Protein AF-B8MI53-F1 (afdb_monomer)

Mean predicted aligned error: 10.63 Å

Sequence (85 aa):
MAHSLNEQYIADTVGNERASADTTARDRLESVATTVQPPGRSPNPFDPSAPNCQDWLQDYVRRLVEEGFIGSSASSVVQTAPRVI

InterPro domains:
  IPR046670 Protein of unknown function DUF6540 [PF20174] (20-70)

Radius of gyration: 18.51 Å; Cα contacts (8 Å, |Δi|>4): 40; chains: 1; bounding box: 36×37×52 Å

pLDDT: mean 82.45, std 17.25, range [34.19, 98.25]

Structure (mmCIF, N/CA/C/O backbone):
data_AF-B8MI53-F1
#
_entry.id   AF-B8MI53-F1
#
loop_
_atom_site.group_PDB
_atom_site.id
_atom_site.type_symbol
_atom_site.label_atom_id
_atom_site.label_alt_id
_atom_site.label_comp_id
_atom_site.label_asym_id
_atom_site.label_entity_id
_atom_site.label_seq_id
_atom_site.pdbx_PDB_ins_code
_atom_site.Cartn_x
_atom_site.Cartn_y
_atom_site.Cartn_z
_atom_site.occupancy
_atom_site.B_iso_or_equiv
_atom_site.auth_seq_id
_atom_site.auth_comp_id
_atom_site.auth_asym_id
_atom_site.auth_atom_id
_atom_site.pdbx_PDB_model_num
ATOM 1 N N . MET A 1 1 ? -22.412 19.084 -39.238 1.00 34.19 1 MET A N 1
ATOM 2 C CA . MET A 1 1 ? -21.050 18.812 -39.741 1.00 34.19 1 MET A CA 1
ATOM 3 C C . MET A 1 1 ? -20.314 18.091 -38.621 1.00 34.19 1 MET A C 1
ATOM 5 O O . MET A 1 1 ? -19.924 18.737 -37.661 1.00 34.19 1 MET A O 1
ATOM 9 N N . ALA A 1 2 ? -20.283 16.759 -38.659 1.00 42.50 2 ALA A N 1
ATOM 10 C CA . ALA A 1 2 ? -19.635 15.936 -37.640 1.00 42.50 2 ALA A CA 1
ATOM 11 C C . ALA A 1 2 ? -18.153 15.784 -37.999 1.00 42.50 2 ALA A C 1
ATOM 13 O O . ALA A 1 2 ? -17.839 15.441 -39.138 1.00 42.50 2 ALA A O 1
ATOM 14 N N . HIS A 1 3 ? -17.257 16.068 -37.054 1.00 44.06 3 HIS A N 1
ATOM 15 C CA . HIS A 1 3 ? -15.836 15.783 -37.215 1.00 44.06 3 HIS A CA 1
ATOM 16 C C . HIS A 1 3 ? -15.568 14.382 -36.659 1.00 44.06 3 HIS A C 1
ATOM 18 O O . HIS A 1 3 ? -15.830 14.119 -35.487 1.00 44.06 3 HIS A O 1
ATOM 24 N N . SER A 1 4 ? -15.117 13.477 -37.525 1.00 48.34 4 SER A N 1
ATOM 25 C CA . SER A 1 4 ? -14.734 12.110 -37.180 1.00 48.34 4 SER A CA 1
ATOM 26 C C . SER A 1 4 ? -13.544 12.124 -36.219 1.00 48.34 4 SER A C 1
ATOM 28 O O . SER A 1 4 ? -12.474 12.623 -36.566 1.00 48.34 4 SER A O 1
ATOM 30 N N . LEU A 1 5 ? -13.733 11.588 -35.014 1.00 52.88 5 LEU A N 1
ATOM 31 C CA . LEU A 1 5 ? -12.660 11.361 -34.050 1.00 52.88 5 LEU A CA 1
ATOM 32 C C . LEU A 1 5 ? -11.967 10.038 -34.401 1.00 52.88 5 LEU A C 1
ATOM 34 O O . LEU A 1 5 ? -12.616 8.999 -34.469 1.00 52.88 5 LEU A O 1
ATOM 38 N N . ASN A 1 6 ? -10.656 10.083 -34.646 1.00 49.09 6 ASN A N 1
ATOM 39 C CA . ASN A 1 6 ? -9.822 8.889 -34.775 1.00 49.09 6 ASN A CA 1
ATOM 40 C C . ASN A 1 6 ? -9.692 8.234 -33.389 1.00 49.09 6 ASN A C 1
ATOM 42 O O . ASN A 1 6 ? -9.139 8.837 -32.473 1.00 49.09 6 ASN A O 1
ATOM 46 N N . GLU A 1 7 ? -10.172 7.001 -33.245 1.00 55.97 7 GLU A N 1
ATOM 47 C CA . GLU A 1 7 ? -10.308 6.245 -31.984 1.00 55.97 7 GLU A CA 1
ATOM 48 C C . GLU A 1 7 ? -8.975 5.805 -31.331 1.00 55.97 7 GLU A C 1
ATOM 50 O O . GLU A 1 7 ? -8.966 4.935 -30.466 1.00 55.97 7 GLU A O 1
ATOM 55 N N . GLN A 1 8 ? -7.828 6.354 -31.741 1.00 57.69 8 GLN A N 1
ATOM 56 C CA . GLN A 1 8 ? -6.514 5.792 -31.389 1.00 57.69 8 GLN A CA 1
ATOM 57 C C . GLN A 1 8 ? -5.803 6.467 -30.213 1.00 57.69 8 GLN A C 1
ATOM 59 O O . GLN A 1 8 ? -4.825 5.916 -29.716 1.00 57.69 8 GLN A O 1
ATOM 64 N N . TYR A 1 9 ? -6.283 7.613 -29.727 1.00 58.47 9 TYR A N 1
ATOM 65 C CA . TYR A 1 9 ? -5.667 8.292 -28.585 1.00 58.47 9 TYR A CA 1
ATOM 66 C C . TYR A 1 9 ? -6.733 8.980 -27.734 1.00 58.47 9 TYR A C 1
ATOM 68 O O . TYR A 1 9 ? -7.258 10.027 -28.107 1.00 58.47 9 TYR A O 1
ATOM 76 N N . ILE A 1 10 ? -7.041 8.401 -26.572 1.00 60.75 10 ILE A N 1
ATOM 77 C CA . ILE A 1 10 ? -7.726 9.138 -25.510 1.00 60.75 10 ILE A CA 1
ATOM 78 C C . ILE A 1 10 ? -6.655 9.978 -24.816 1.00 60.75 10 ILE A C 1
ATOM 80 O O . ILE A 1 10 ? -5.816 9.449 -24.091 1.00 60.75 10 ILE A O 1
ATOM 84 N N . ALA A 1 11 ? -6.645 11.283 -25.085 1.00 54.53 11 ALA A N 1
ATOM 85 C CA . ALA A 1 11 ? -5.915 12.224 -24.252 1.00 54.53 11 ALA A CA 1
ATOM 86 C C . ALA A 1 11 ? -6.710 12.392 -22.954 1.00 54.53 11 ALA A C 1
ATOM 88 O O . ALA A 1 11 ? -7.818 12.928 -22.972 1.00 54.53 11 ALA A O 1
ATOM 89 N N . ASP A 1 12 ? -6.164 11.891 -21.847 1.00 55.66 12 ASP A N 1
ATOM 90 C CA . ASP A 1 12 ? -6.699 12.141 -20.512 1.00 55.66 12 ASP A CA 1
ATOM 91 C C . ASP A 1 12 ? -6.414 13.601 -20.138 1.00 55.66 12 ASP A C 1
ATOM 93 O O . ASP A 1 12 ? -5.388 13.930 -19.547 1.00 55.66 12 ASP A O 1
ATOM 97 N N . THR A 1 13 ? -7.270 14.518 -20.582 1.00 58.50 13 THR A N 1
ATOM 98 C CA . THR A 1 13 ? -7.254 15.904 -20.115 1.00 58.50 13 THR A CA 1
ATOM 99 C C . THR A 1 13 ? -8.334 16.094 -19.061 1.00 58.50 13 THR A C 1
ATOM 101 O O . THR A 1 13 ? -9.489 16.383 -19.370 1.00 58.50 13 THR A O 1
ATOM 104 N N . VAL A 1 14 ? -7.940 15.990 -17.789 1.00 53.94 14 VAL A N 1
ATOM 105 C CA . VAL A 1 14 ? -8.742 16.430 -16.638 1.00 53.94 14 VAL A CA 1
ATOM 106 C C . VAL A 1 14 ? -7.898 17.239 -15.650 1.00 53.94 14 VAL A C 1
ATOM 108 O O . VAL A 1 14 ? -6.839 16.811 -15.203 1.00 53.94 14 VAL A O 1
ATOM 111 N N . GLY A 1 15 ? -8.412 18.412 -15.266 1.00 59.28 15 GLY A N 1
ATOM 112 C CA . GLY A 1 15 ? -7.831 19.276 -14.231 1.00 59.28 15 GLY A CA 1
ATOM 113 C C . GLY A 1 15 ? -6.782 20.262 -14.752 1.00 59.28 15 GLY A C 1
ATOM 114 O O . GLY A 1 15 ? -6.271 20.129 -15.854 1.00 59.28 15 GLY A O 1
ATOM 115 N N . ASN A 1 16 ? -6.467 21.283 -13.955 1.00 59.75 16 ASN A N 1
ATOM 116 C CA . ASN A 1 16 ? -5.514 22.370 -14.243 1.00 59.75 16 ASN A CA 1
ATOM 117 C C . ASN A 1 16 ? -4.036 21.924 -14.354 1.00 59.75 16 ASN A C 1
ATOM 119 O O . ASN A 1 16 ? -3.141 22.693 -14.004 1.00 59.75 16 ASN A O 1
ATOM 123 N N . GLU A 1 17 ? -3.791 20.681 -14.779 1.00 55.94 17 GLU A N 1
ATOM 124 C CA . GLU A 1 17 ? -2.486 20.035 -14.981 1.00 55.94 17 GLU A CA 1
ATOM 125 C C . GLU A 1 17 ? -1.578 19.997 -13.741 1.00 55.94 17 GLU A C 1
ATOM 127 O O . GLU A 1 17 ? -0.449 19.507 -13.791 1.00 55.94 17 GLU A O 1
ATOM 132 N N . ARG A 1 18 ? -2.058 20.468 -12.585 1.00 58.66 18 ARG A N 1
ATOM 133 C CA . ARG A 1 18 ? -1.332 20.356 -11.326 1.00 58.66 18 ARG A CA 1
ATOM 134 C C . ARG A 1 18 ? -1.665 19.029 -10.682 1.00 58.66 18 ARG A C 1
ATOM 136 O O . ARG A 1 18 ? -2.712 18.878 -10.057 1.00 58.66 18 ARG A O 1
ATOM 143 N N . ALA A 1 19 ? -0.718 18.101 -10.780 1.00 62.03 19 ALA A N 1
ATOM 144 C CA . ALA A 1 19 ? -0.655 16.962 -9.882 1.00 62.03 19 ALA A CA 1
ATOM 145 C C . ALA A 1 19 ? -0.740 17.477 -8.436 1.00 62.03 19 ALA A C 1
ATOM 147 O O . ALA A 1 19 ? 0.157 18.170 -7.952 1.00 62.03 19 ALA A O 1
ATOM 148 N N . SER A 1 20 ? -1.853 17.191 -7.767 1.00 70.12 20 SER A N 1
ATOM 149 C CA . SER A 1 20 ? -1.990 17.416 -6.336 1.00 70.12 20 SER A CA 1
ATOM 150 C C . SER A 1 20 ? -1.616 16.113 -5.647 1.00 70.12 20 SER A C 1
ATOM 152 O O . SER A 1 20 ? -2.274 15.094 -5.841 1.00 70.12 20 SER A O 1
ATOM 154 N N . ALA A 1 21 ? -0.516 16.137 -4.898 1.00 73.75 21 ALA A N 1
ATOM 155 C CA . ALA A 1 21 ? -0.153 15.049 -4.007 1.00 73.75 21 ALA A CA 1
ATOM 156 C C . ALA A 1 21 ? -0.738 15.366 -2.632 1.00 73.75 21 ALA A C 1
ATOM 158 O O . ALA A 1 21 ? -0.282 16.293 -1.960 1.00 73.75 21 ALA A O 1
ATOM 159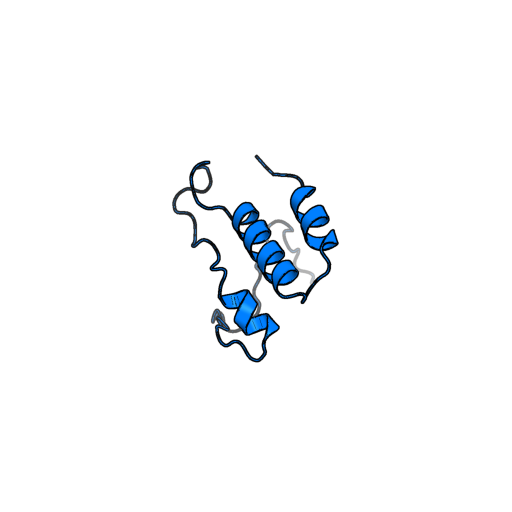 N N . ASP A 1 22 ? -1.761 14.618 -2.234 1.00 80.44 22 ASP A N 1
ATOM 160 C CA . ASP A 1 22 ? -2.242 14.668 -0.863 1.00 80.44 22 ASP A CA 1
ATOM 161 C C . ASP A 1 22 ? -1.391 13.739 0.000 1.00 80.44 22 ASP A C 1
ATOM 163 O O . ASP A 1 22 ? -1.445 12.518 -0.125 1.00 80.44 22 ASP A O 1
ATOM 167 N N . THR A 1 23 ? -0.555 14.336 0.843 1.00 83.31 23 THR A N 1
ATOM 168 C CA . THR A 1 23 ? 0.366 13.613 1.726 1.00 83.31 23 THR A CA 1
ATOM 169 C C . THR A 1 23 ? -0.060 13.678 3.189 1.00 83.31 23 THR A C 1
ATOM 171 O O . THR A 1 23 ? 0.699 13.258 4.060 1.00 83.31 23 THR A O 1
ATOM 174 N N . THR A 1 24 ? -1.220 14.270 3.490 1.00 91.25 24 THR A N 1
ATOM 175 C CA . THR A 1 24 ? -1.642 14.510 4.873 1.00 91.25 24 THR A CA 1
ATOM 176 C C . THR A 1 24 ? -2.618 13.435 5.310 1.00 91.25 24 THR A C 1
ATOM 178 O O . THR A 1 24 ? -3.760 13.417 4.862 1.00 91.25 24 THR A O 1
ATOM 181 N N . ALA A 1 25 ? -2.187 12.580 6.236 1.00 94.31 25 ALA A N 1
ATOM 182 C CA . ALA A 1 25 ? -3.090 11.666 6.916 1.00 94.31 25 ALA A CA 1
ATOM 183 C C . ALA A 1 25 ? -4.070 12.440 7.814 1.00 94.31 25 ALA A C 1
ATOM 185 O O . ALA A 1 25 ? -3.660 13.262 8.638 1.00 94.31 25 ALA A O 1
ATOM 186 N N . ARG A 1 26 ? -5.365 12.169 7.664 1.00 95.50 26 ARG A N 1
ATOM 187 C CA . ARG A 1 26 ? -6.465 12.803 8.409 1.00 95.50 26 ARG A CA 1
ATOM 188 C C . ARG A 1 26 ? -7.026 11.921 9.510 1.00 95.50 26 ARG A C 1
ATOM 190 O O . ARG A 1 26 ? -7.658 12.428 10.433 1.00 95.50 26 ARG A O 1
ATOM 197 N N . ASP A 1 27 ? -6.786 10.619 9.431 1.00 95.62 27 ASP A N 1
ATOM 198 C CA . ASP A 1 27 ? -7.232 9.657 10.427 1.00 95.62 27 ASP A CA 1
ATOM 199 C C . ASP A 1 27 ? -6.177 8.578 10.713 1.00 95.62 27 ASP A C 1
ATOM 201 O O . ASP A 1 27 ? -5.051 8.604 10.205 1.00 95.62 27 ASP A O 1
ATOM 205 N N . ARG A 1 28 ? -6.528 7.632 11.592 1.00 96.62 28 ARG A N 1
ATOM 206 C CA . ARG A 1 28 ? -5.627 6.551 12.010 1.00 96.62 28 ARG A CA 1
ATOM 207 C C . ARG A 1 28 ? -5.340 5.567 10.873 1.00 96.62 28 ARG A C 1
ATOM 209 O O . ARG A 1 28 ? -4.228 5.049 10.812 1.00 96.62 28 ARG A O 1
ATOM 216 N N . LEU A 1 29 ? -6.316 5.308 10.003 1.00 96.62 29 LEU A N 1
ATOM 217 C CA . LEU A 1 29 ? -6.142 4.408 8.867 1.00 96.62 29 LEU A CA 1
ATOM 218 C C . LEU A 1 29 ? -5.144 5.020 7.887 1.00 96.62 29 LEU A C 1
ATOM 220 O O . LEU A 1 29 ? -4.161 4.370 7.544 1.00 96.62 29 LEU A O 1
ATOM 224 N N . GLU A 1 30 ? -5.336 6.284 7.515 1.00 95.44 30 GLU A N 1
ATOM 225 C CA . GLU A 1 30 ? -4.422 7.024 6.646 1.00 95.44 30 GLU A CA 1
ATOM 226 C C . GLU A 1 30 ? -3.034 7.162 7.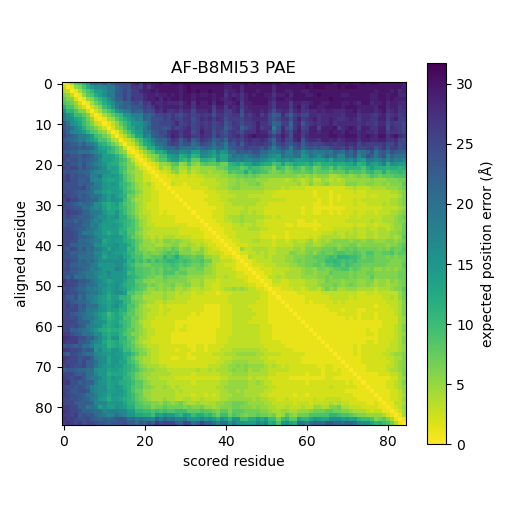292 1.00 95.44 30 GLU A C 1
ATOM 228 O O . GLU A 1 30 ? -2.012 6.970 6.635 1.00 95.44 30 GLU A O 1
ATOM 233 N N . SER A 1 31 ? -2.973 7.402 8.605 1.00 96.50 31 SER A N 1
ATOM 234 C CA . SER A 1 31 ? -1.699 7.508 9.330 1.00 96.50 31 SER A CA 1
ATOM 235 C C . SER A 1 31 ? -0.901 6.211 9.257 1.00 96.50 31 SER A C 1
ATOM 237 O O . SER A 1 31 ? 0.299 6.240 9.012 1.00 96.50 31 SER A O 1
ATOM 239 N N . VAL A 1 32 ? -1.559 5.062 9.417 1.00 97.19 32 VAL A N 1
ATOM 240 C CA . VAL A 1 32 ? -0.912 3.754 9.263 1.00 97.19 32 VAL A CA 1
ATOM 241 C C . VAL A 1 32 ? -0.561 3.482 7.803 1.00 97.19 32 VAL A C 1
ATOM 243 O O . VAL A 1 32 ? 0.551 3.035 7.524 1.00 97.19 32 VAL A O 1
ATOM 246 N N . ALA A 1 33 ? -1.466 3.777 6.871 1.00 94.56 33 ALA A N 1
ATOM 247 C CA . ALA A 1 33 ? -1.262 3.574 5.441 1.00 94.56 33 ALA A CA 1
ATOM 248 C C . ALA A 1 33 ? -0.006 4.297 4.930 1.00 94.56 33 ALA A C 1
ATOM 250 O O . ALA A 1 33 ? 0.795 3.710 4.204 1.00 94.56 33 ALA A O 1
ATOM 251 N N . THR A 1 34 ? 0.221 5.536 5.376 1.00 93.88 34 THR A N 1
ATOM 252 C CA . THR A 1 34 ? 1.402 6.332 4.993 1.00 93.88 34 THR A CA 1
ATOM 253 C C . THR A 1 34 ? 2.734 5.802 5.542 1.00 93.88 34 THR A C 1
ATOM 255 O O . THR A 1 34 ? 3.789 6.251 5.103 1.00 93.88 34 THR A O 1
ATOM 258 N N . THR A 1 35 ? 2.735 4.826 6.462 1.00 95.44 35 THR A N 1
ATOM 259 C CA . THR A 1 35 ? 3.986 4.216 6.958 1.00 95.44 35 THR A CA 1
ATOM 260 C C . THR A 1 35 ? 4.606 3.220 5.977 1.00 95.44 35 THR A C 1
ATOM 262 O O . THR A 1 35 ? 5.797 2.926 6.078 1.00 95.44 35 THR A O 1
ATOM 265 N N . VAL A 1 36 ? 3.828 2.715 5.012 1.00 95.69 36 VAL A N 1
ATOM 266 C CA . VAL A 1 36 ? 4.303 1.772 3.993 1.00 95.69 36 VAL A CA 1
ATOM 267 C C . VAL A 1 36 ? 4.511 2.518 2.680 1.00 95.69 36 VAL A C 1
ATOM 269 O O . VAL A 1 36 ? 3.591 2.689 1.881 1.00 95.69 36 VAL A O 1
ATOM 272 N N . GLN A 1 37 ? 5.742 2.972 2.457 1.00 93.31 37 GLN A N 1
ATOM 273 C CA . GLN A 1 37 ? 6.066 3.834 1.323 1.00 93.31 37 GLN A CA 1
ATOM 274 C C . GLN A 1 37 ? 6.002 3.083 -0.014 1.00 93.31 37 GLN A C 1
ATOM 276 O O . GLN A 1 37 ? 6.630 2.027 -0.138 1.00 93.31 37 GLN A O 1
ATOM 281 N N . PRO A 1 38 ? 5.290 3.617 -1.026 1.00 91.88 38 PRO A N 1
ATOM 282 C CA .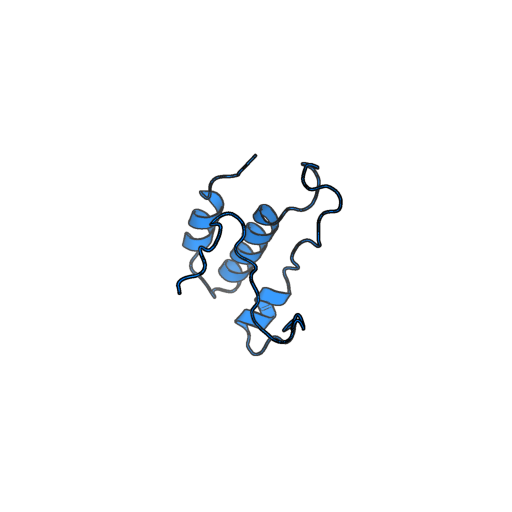 PRO A 1 38 ? 5.273 3.031 -2.359 1.00 91.88 38 PRO A CA 1
ATOM 283 C C . PRO A 1 38 ? 6.651 3.116 -3.019 1.00 91.88 38 PRO A C 1
ATOM 285 O O . PRO A 1 38 ? 7.429 4.032 -2.723 1.00 91.88 38 PRO A O 1
ATOM 288 N N . PRO A 1 39 ? 6.967 2.195 -3.947 1.00 91.56 39 PRO A N 1
ATOM 289 C CA . PRO A 1 39 ? 8.169 2.318 -4.747 1.00 91.56 39 PRO A CA 1
ATOM 290 C C . PRO A 1 39 ? 8.092 3.598 -5.582 1.00 91.56 39 PRO A C 1
ATOM 292 O O . PRO A 1 39 ? 7.035 3.992 -6.080 1.00 91.56 39 PRO A O 1
ATOM 295 N N . GLY A 1 40 ? 9.240 4.251 -5.745 1.00 88.81 40 GLY A N 1
ATOM 296 C CA . GLY A 1 40 ? 9.364 5.361 -6.679 1.00 88.81 40 GLY A CA 1
ATOM 297 C C . GLY A 1 40 ? 9.204 4.902 -8.129 1.00 88.81 40 GLY A C 1
ATOM 298 O O . GLY A 1 40 ? 9.143 3.710 -8.438 1.00 88.81 40 GLY A O 1
ATOM 299 N N . ARG A 1 41 ? 9.194 5.868 -9.051 1.00 86.19 41 ARG A N 1
ATOM 300 C CA . ARG A 1 41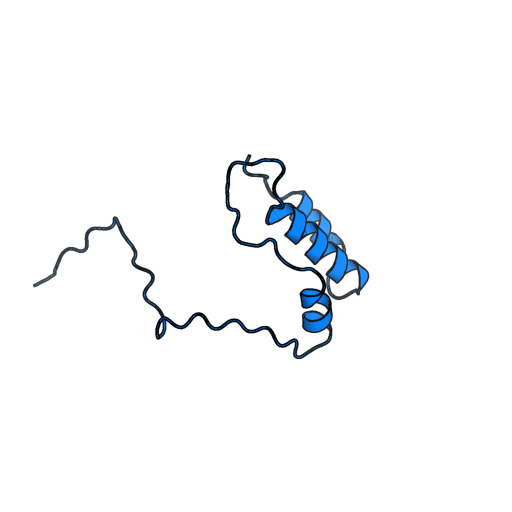 ? 9.239 5.575 -10.486 1.00 86.19 41 ARG A CA 1
ATOM 301 C C . ARG A 1 41 ? 10.458 4.702 -10.794 1.00 86.19 41 ARG A C 1
ATOM 303 O O . ARG A 1 41 ? 11.587 5.124 -10.545 1.00 86.19 41 ARG A O 1
ATOM 310 N N . SER A 1 42 ? 10.226 3.526 -11.377 1.00 85.25 42 SER A N 1
ATOM 311 C CA . SER A 1 42 ? 11.325 2.643 -11.761 1.00 85.25 42 SER A CA 1
ATOM 312 C C . SER A 1 42 ? 12.164 3.275 -12.885 1.00 85.25 42 SER A C 1
ATOM 314 O O . SER A 1 42 ? 11.593 3.723 -13.887 1.00 85.25 42 SER A O 1
ATOM 316 N N . PRO A 1 43 ? 13.503 3.312 -12.756 1.00 86.62 43 PRO A N 1
ATOM 317 C CA . PRO A 1 43 ? 14.389 3.698 -13.850 1.00 86.62 43 PRO A CA 1
ATOM 318 C C . PRO A 1 43 ? 14.458 2.622 -14.945 1.00 86.62 43 PRO A C 1
ATOM 320 O O . PRO A 1 43 ? 14.713 2.954 -16.100 1.00 86.62 43 PRO A O 1
ATOM 323 N N . ASN A 1 44 ? 14.209 1.353 -14.598 1.00 87.25 44 ASN A N 1
ATOM 324 C CA . ASN A 1 44 ? 14.148 0.228 -15.526 1.00 87.25 44 ASN A CA 1
ATOM 325 C C . ASN A 1 44 ? 12.943 -0.675 -15.187 1.00 87.25 44 ASN A C 1
ATOM 327 O O . ASN A 1 44 ? 13.014 -1.455 -14.236 1.00 87.25 44 ASN A O 1
ATOM 331 N N . PRO A 1 45 ? 11.839 -0.610 -15.949 1.00 80.38 45 PRO A N 1
ATOM 332 C CA . PRO A 1 45 ? 10.633 -1.384 -15.654 1.00 80.38 45 PRO A CA 1
ATOM 333 C C . PRO A 1 45 ? 10.802 -2.899 -15.844 1.00 80.38 45 PRO A C 1
ATOM 335 O O . PRO A 1 45 ? 9.956 -3.649 -15.375 1.00 80.38 45 PRO A O 1
ATOM 338 N N . PHE A 1 46 ? 11.874 -3.347 -16.505 1.00 83.44 46 PHE A N 1
ATOM 339 C CA . PHE A 1 46 ? 12.150 -4.764 -16.754 1.00 83.44 46 PHE A CA 1
ATOM 340 C C . PHE A 1 46 ? 13.204 -5.352 -15.810 1.00 83.44 46 PHE A C 1
ATOM 342 O O . PHE A 1 46 ? 13.622 -6.488 -16.010 1.00 83.44 46 PHE A O 1
ATOM 349 N N . ASP A 1 47 ? 13.679 -4.592 -14.818 1.00 86.25 47 ASP A N 1
ATOM 350 C CA . ASP A 1 47 ? 14.576 -5.124 -13.794 1.00 86.25 47 ASP A CA 1
ATOM 351 C C . ASP A 1 47 ? 13.771 -5.960 -12.783 1.00 86.25 47 ASP A C 1
ATOM 353 O O . ASP A 1 47 ? 13.013 -5.389 -11.994 1.00 86.25 47 ASP A O 1
ATOM 357 N N . PRO A 1 48 ? 13.932 -7.296 -12.756 1.00 83.12 48 PRO A N 1
ATOM 358 C CA . PRO A 1 48 ? 13.180 -8.153 -11.844 1.00 83.12 48 PRO A CA 1
ATOM 359 C C . PRO A 1 48 ? 13.614 -7.994 -10.379 1.00 83.12 48 PRO A C 1
ATOM 361 O O . PRO A 1 48 ? 12.933 -8.495 -9.488 1.00 83.12 48 PRO A O 1
ATOM 364 N N . SER A 1 49 ? 14.750 -7.340 -10.120 1.00 85.44 49 SER A N 1
ATOM 365 C CA . SER A 1 49 ? 15.261 -7.079 -8.772 1.00 85.44 49 SER A CA 1
ATOM 366 C C . SER A 1 49 ? 14.803 -5.736 -8.198 1.00 85.44 49 SER A C 1
ATOM 368 O O . SER A 1 49 ? 14.983 -5.483 -7.005 1.00 85.44 49 SER A O 1
ATOM 370 N N . ALA A 1 50 ? 14.202 -4.873 -9.024 1.00 86.06 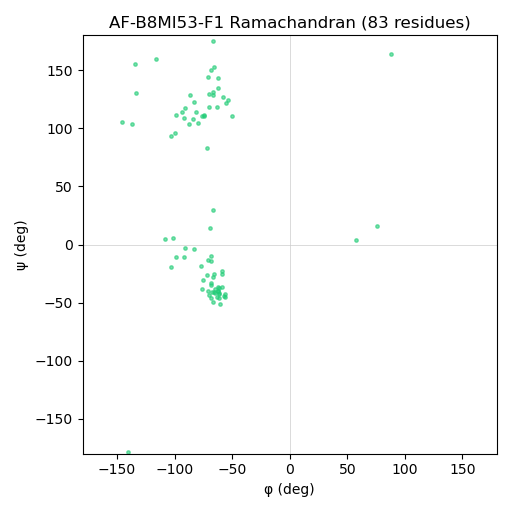50 ALA A N 1
ATOM 371 C CA . ALA A 1 50 ? 13.723 -3.577 -8.578 1.00 86.06 50 ALA A CA 1
ATOM 372 C C . ALA A 1 50 ? 12.484 -3.726 -7.671 1.00 86.06 50 ALA A C 1
ATOM 374 O O . ALA A 1 50 ? 11.618 -4.570 -7.934 1.00 86.06 50 ALA A O 1
ATOM 375 N N . PRO A 1 51 ? 12.340 -2.878 -6.632 1.00 86.25 51 PRO A N 1
ATOM 376 C CA . PRO A 1 51 ? 11.103 -2.789 -5.867 1.00 86.25 51 PRO A CA 1
ATOM 377 C C . PRO A 1 51 ? 9.916 -2.548 -6.802 1.00 86.25 51 PRO A C 1
ATOM 379 O O . PRO A 1 51 ? 9.909 -1.588 -7.575 1.00 86.25 51 PRO A O 1
ATOM 382 N N . ASN A 1 52 ? 8.910 -3.414 -6.730 1.00 87.25 52 ASN A N 1
ATOM 383 C CA . ASN A 1 52 ? 7.739 -3.346 -7.595 1.00 87.25 52 ASN A CA 1
ATOM 384 C C . ASN A 1 52 ? 6.465 -3.069 -6.788 1.00 87.25 52 ASN A C 1
ATOM 386 O O . ASN A 1 52 ? 6.385 -3.295 -5.579 1.00 87.25 52 ASN A O 1
ATOM 390 N N . CYS A 1 53 ? 5.443 -2.577 -7.486 1.00 88.94 53 CYS A N 1
ATOM 391 C CA . CYS A 1 53 ? 4.184 -2.179 -6.865 1.00 88.94 53 CYS A CA 1
ATOM 392 C C . CYS A 1 53 ? 3.409 -3.355 -6.250 1.00 88.94 53 CYS A C 1
ATOM 394 O O . CYS A 1 53 ? 2.620 -3.136 -5.337 1.00 88.94 53 CYS A O 1
ATOM 396 N N . GLN A 1 54 ? 3.602 -4.588 -6.732 1.00 89.50 54 GLN A N 1
ATOM 397 C CA . GLN A 1 54 ? 2.869 -5.751 -6.221 1.00 89.50 54 GLN A CA 1
ATOM 398 C C . GLN A 1 54 ? 3.407 -6.222 -4.869 1.00 89.50 54 GLN A C 1
ATOM 400 O O . GLN A 1 54 ? 2.617 -6.604 -4.006 1.00 89.50 54 GLN A O 1
ATOM 405 N N . ASP A 1 55 ? 4.723 -6.184 -4.660 1.00 90.62 55 ASP A N 1
ATOM 406 C CA . ASP A 1 55 ? 5.310 -6.506 -3.356 1.00 90.62 55 ASP A CA 1
ATOM 407 C C . ASP A 1 55 ? 4.995 -5.405 -2.336 1.00 90.62 55 ASP A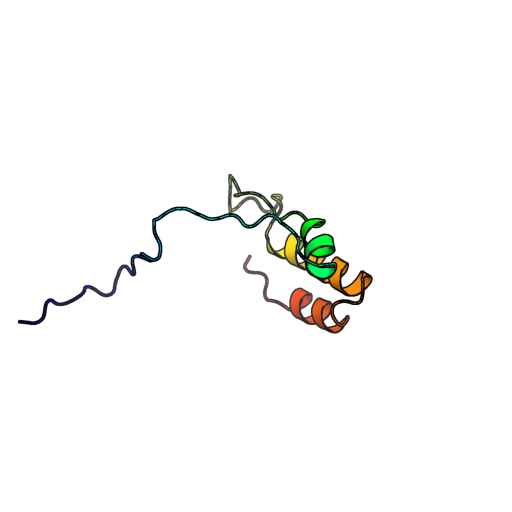 C 1
ATOM 409 O O . ASP A 1 55 ? 4.562 -5.704 -1.224 1.00 90.62 55 ASP A O 1
ATOM 413 N N . TRP A 1 56 ? 5.044 -4.132 -2.747 1.00 94.19 56 TRP A N 1
ATOM 414 C CA . TRP A 1 56 ? 4.564 -3.032 -1.904 1.00 94.19 56 TRP A CA 1
ATOM 415 C C . TRP A 1 56 ? 3.097 -3.199 -1.492 1.00 94.19 56 TRP A C 1
ATOM 417 O O . TRP A 1 56 ? 2.761 -3.017 -0.323 1.00 94.19 56 TRP A O 1
ATOM 427 N N . LEU A 1 57 ? 2.216 -3.580 -2.421 1.00 95.38 57 LEU A N 1
ATOM 428 C CA . LEU A 1 57 ? 0.798 -3.767 -2.116 1.00 95.38 57 LEU A CA 1
ATOM 429 C C . LEU A 1 57 ? 0.575 -4.885 -1.085 1.00 95.38 57 LEU A C 1
ATOM 431 O O . LEU A 1 57 ? -0.304 -4.766 -0.230 1.00 95.38 57 LEU A O 1
ATOM 435 N N . GLN A 1 58 ? 1.373 -5.956 -1.136 1.00 94.88 58 GLN A N 1
ATOM 436 C CA . GLN A 1 58 ? 1.331 -7.020 -0.129 1.00 94.88 58 GLN A CA 1
ATOM 437 C C . GLN A 1 58 ? 1.716 -6.490 1.255 1.00 94.88 58 GLN A C 1
ATOM 439 O O . GLN A 1 58 ? 1.011 -6.765 2.229 1.00 94.88 58 GLN A O 1
ATOM 444 N N . ASP A 1 59 ? 2.787 -5.700 1.341 1.00 96.50 59 ASP A N 1
ATOM 445 C CA . ASP A 1 59 ? 3.253 -5.102 2.594 1.00 96.50 59 ASP A CA 1
ATOM 446 C C . ASP A 1 59 ? 2.235 -4.103 3.160 1.00 96.50 59 ASP A C 1
ATOM 448 O O . ASP A 1 59 ? 1.935 -4.121 4.357 1.00 96.50 59 ASP A O 1
ATOM 452 N N . TYR A 1 60 ? 1.648 -3.285 2.285 1.00 97.31 60 TYR A N 1
ATOM 453 C CA . TYR A 1 60 ? 0.612 -2.312 2.614 1.00 97.31 60 TYR A CA 1
ATOM 454 C C . TYR A 1 60 ? -0.625 -2.997 3.205 1.00 97.31 60 TYR A C 1
ATOM 456 O O . TYR A 1 60 ? -1.080 -2.655 4.297 1.00 97.31 60 TYR A O 1
ATOM 464 N N . VAL A 1 61 ? -1.141 -4.025 2.524 1.00 97.56 61 VAL A N 1
ATOM 465 C CA . VAL A 1 61 ? -2.313 -4.777 2.991 1.00 97.56 61 VAL A CA 1
ATOM 466 C C . VAL A 1 61 ? -2.009 -5.536 4.276 1.00 97.56 61 VAL A C 1
ATOM 468 O O . VAL A 1 61 ? -2.834 -5.525 5.189 1.00 97.56 61 VAL A O 1
ATOM 471 N N . ARG A 1 62 ? -0.824 -6.148 4.397 1.00 97.69 62 ARG A N 1
ATOM 472 C CA . ARG A 1 62 ? -0.401 -6.806 5.639 1.00 97.69 62 ARG A CA 1
ATOM 473 C C . ARG A 1 62 ? -0.436 -5.830 6.813 1.00 97.69 62 ARG A C 1
ATOM 475 O O . ARG A 1 62 ? -1.008 -6.167 7.846 1.00 97.69 62 AR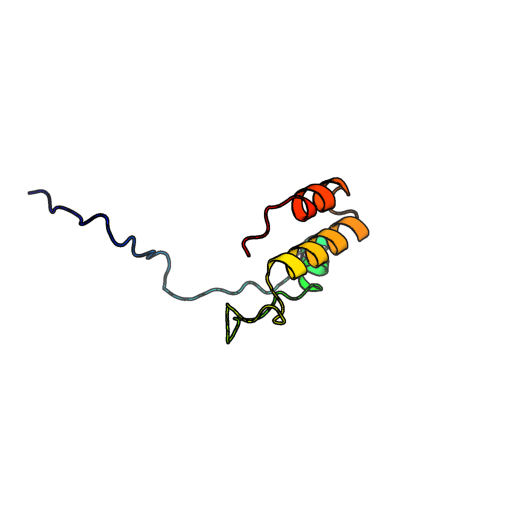G A O 1
ATOM 482 N N . ARG A 1 63 ? 0.084 -4.610 6.642 1.00 98.19 63 ARG A N 1
ATOM 483 C CA . ARG A 1 63 ? 0.085 -3.602 7.709 1.00 98.19 63 ARG A CA 1
ATOM 484 C C . ARG A 1 63 ? -1.328 -3.216 8.154 1.00 98.19 63 ARG A C 1
ATOM 486 O O . ARG A 1 63 ? -1.584 -3.097 9.349 1.00 98.19 63 ARG A O 1
ATOM 493 N N . LEU A 1 64 ? -2.257 -3.058 7.211 1.00 98.25 64 LEU A N 1
ATOM 494 C CA . LEU A 1 64 ? -3.652 -2.741 7.530 1.00 98.25 64 LEU A CA 1
ATOM 495 C C . LEU A 1 64 ? -4.384 -3.894 8.234 1.00 98.25 64 LEU A C 1
ATOM 497 O O . LEU A 1 64 ? -5.240 -3.639 9.082 1.00 98.25 64 LEU A O 1
ATOM 501 N N . VAL A 1 65 ? -4.044 -5.146 7.912 1.00 98.06 65 VAL A N 1
ATOM 502 C CA . VAL A 1 65 ? -4.561 -6.335 8.611 1.00 98.06 65 VAL A CA 1
ATOM 503 C C . VAL A 1 65 ? -4.024 -6.404 10.041 1.00 98.06 65 VAL A C 1
ATOM 505 O O . VAL A 1 65 ? -4.801 -6.621 10.967 1.00 98.06 65 VAL A O 1
ATOM 508 N N . GLU A 1 66 ? -2.721 -6.187 10.240 1.00 97.94 66 GLU A N 1
ATOM 509 C CA . GLU A 1 66 ? -2.084 -6.189 11.569 1.00 97.94 66 GLU A CA 1
ATOM 510 C C . GLU A 1 66 ? -2.691 -5.144 12.514 1.00 97.94 66 GLU A C 1
ATOM 512 O O . GLU A 1 66 ? -2.854 -5.397 13.705 1.00 97.94 66 GLU A O 1
ATOM 517 N N . GLU A 1 67 ? -3.064 -3.983 11.979 1.00 98.06 67 GLU A N 1
ATOM 518 C CA . GLU A 1 67 ? -3.710 -2.905 12.736 1.00 98.06 67 GLU A CA 1
ATOM 519 C C . GLU A 1 67 ? -5.231 -3.090 12.888 1.00 98.06 67 GLU A C 1
ATOM 521 O O . GLU A 1 67 ? -5.888 -2.302 13.574 1.00 98.06 67 GLU A O 1
ATOM 526 N N . GLY A 1 68 ? -5.796 -4.135 12.273 1.00 97.56 68 GLY A N 1
ATOM 527 C CA . GLY A 1 68 ? -7.210 -4.492 12.365 1.00 97.56 68 GLY A CA 1
ATOM 528 C C . GLY A 1 68 ? -8.150 -3.607 11.544 1.00 97.56 68 GLY A C 1
ATOM 529 O O . GLY A 1 68 ? -9.355 -3.624 11.788 1.00 97.56 68 GLY A O 1
ATOM 530 N N . PHE A 1 69 ? -7.637 -2.832 10.583 1.00 98.06 69 PHE A N 1
ATOM 531 C CA . PHE A 1 69 ? -8.469 -1.977 9.726 1.00 98.06 69 PHE A CA 1
ATOM 532 C C . PHE A 1 69 ? -9.224 -2.760 8.657 1.00 98.06 69 PHE A C 1
ATOM 534 O O . PHE A 1 69 ? -10.311 -2.356 8.249 1.00 98.06 69 PHE A O 1
ATOM 541 N N . ILE A 1 70 ? -8.654 -3.874 8.199 1.00 97.56 70 ILE A N 1
ATOM 542 C CA . ILE A 1 70 ? -9.260 -4.760 7.204 1.00 97.56 70 ILE A CA 1
ATOM 543 C C . ILE A 1 70 ? -9.114 -6.218 7.640 1.00 97.56 70 ILE A C 1
ATOM 545 O O . ILE A 1 70 ? -8.215 -6.574 8.401 1.00 97.56 70 ILE A O 1
ATOM 549 N N . GLY A 1 71 ? -10.013 -7.077 7.158 1.00 97.81 71 GLY A N 1
ATOM 550 C CA . GLY A 1 71 ? -9.977 -8.505 7.465 1.00 97.81 71 GLY A CA 1
ATOM 551 C C . GLY A 1 71 ? -8.784 -9.214 6.822 1.00 97.81 71 GLY A C 1
ATOM 552 O O . GLY A 1 71 ? -8.352 -8.858 5.727 1.00 97.81 71 GLY A O 1
ATOM 553 N N . SER A 1 72 ? -8.299 -10.279 7.463 1.00 96.62 72 SER A N 1
ATOM 554 C CA . SER A 1 72 ? -7.188 -11.105 6.962 1.00 96.62 72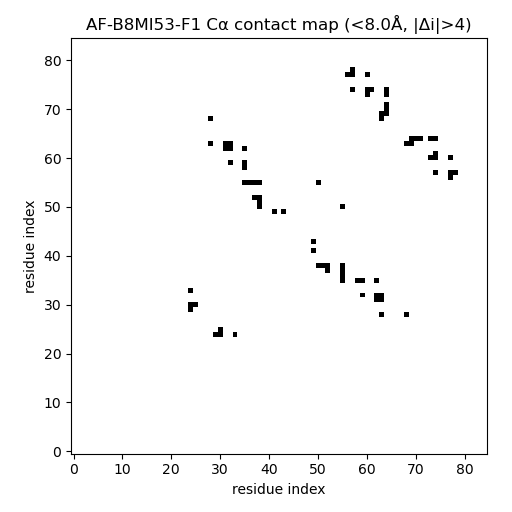 SER A CA 1
ATOM 555 C C . SER A 1 72 ? -7.451 -11.733 5.587 1.00 96.62 72 SER A C 1
ATOM 557 O O . SER A 1 72 ? -6.509 -12.022 4.851 1.00 96.62 72 SER A O 1
ATOM 559 N N . SER A 1 73 ? -8.720 -11.881 5.193 1.00 97.06 73 SER A N 1
ATOM 560 C CA . SER A 1 73 ? -9.113 -12.309 3.846 1.00 97.06 73 SER A CA 1
ATOM 561 C C . SER A 1 73 ? -8.592 -11.380 2.742 1.00 97.06 73 SER A C 1
ATOM 563 O O . SER A 1 73 ? -8.369 -11.843 1.624 1.00 97.06 73 SER A O 1
ATOM 565 N N . ALA A 1 74 ? -8.327 -10.103 3.042 1.00 96.56 74 ALA A N 1
ATOM 566 C CA . ALA A 1 74 ? -7.733 -9.165 2.092 1.00 96.56 74 ALA A CA 1
ATOM 567 C C . ALA A 1 74 ? -6.333 -9.607 1.635 1.00 96.56 74 ALA A C 1
ATOM 569 O O . ALA A 1 74 ? -6.005 -9.491 0.454 1.00 96.56 74 ALA A O 1
ATOM 570 N N . SER A 1 75 ? -5.524 -10.184 2.532 1.00 94.94 75 SER A N 1
ATOM 571 C CA . SER A 1 75 ? -4.204 -10.710 2.171 1.00 94.94 75 SER A CA 1
ATOM 572 C C . SER A 1 75 ? -4.308 -11.843 1.150 1.00 94.94 75 SER A C 1
ATOM 574 O O . SER A 1 75 ? -3.523 -11.882 0.207 1.00 94.94 75 SER A O 1
ATOM 576 N N . SER A 1 76 ? -5.301 -12.728 1.286 1.00 94.69 76 SER A N 1
ATOM 577 C CA . SER A 1 76 ? -5.528 -13.823 0.335 1.00 94.69 76 SER A CA 1
ATOM 578 C C . SER A 1 76 ? -5.922 -13.316 -1.052 1.00 94.69 76 SER A C 1
ATOM 580 O O . SER A 1 76 ? -5.455 -13.853 -2.055 1.00 94.69 76 SER A O 1
ATOM 582 N N . VAL A 1 77 ? -6.736 -12.260 -1.127 1.00 94.88 77 VAL A N 1
ATOM 583 C CA . VAL A 1 77 ? -7.104 -11.635 -2.408 1.00 94.88 77 VAL A CA 1
ATOM 584 C C . VAL A 1 77 ? -5.864 -11.088 -3.118 1.00 94.88 77 VAL A C 1
ATOM 586 O O . VAL A 1 77 ? -5.668 -11.364 -4.296 1.00 94.88 77 VAL A O 1
ATOM 589 N N . VAL A 1 78 ? -4.983 -10.378 -2.405 1.00 93.69 78 VAL A N 1
ATOM 590 C CA . VAL A 1 78 ? -3.748 -9.841 -3.005 1.00 93.69 78 VAL A CA 1
ATOM 591 C C . VAL A 1 78 ? -2.778 -10.952 -3.407 1.00 93.69 78 VAL A C 1
ATOM 593 O O . VAL A 1 78 ? -2.199 -10.895 -4.484 1.00 93.69 78 VAL A O 1
ATOM 596 N N . GLN A 1 79 ? -2.618 -11.990 -2.583 1.00 90.75 79 GLN A N 1
ATOM 597 C CA . GLN A 1 79 ? -1.706 -13.106 -2.874 1.00 90.75 79 GLN A CA 1
ATOM 598 C C . GLN A 1 79 ? -2.140 -13.952 -4.077 1.00 90.75 79 GLN A C 1
ATOM 600 O O . GLN A 1 79 ? -1.300 -14.561 -4.733 1.00 90.75 79 GLN A O 1
ATOM 605 N N . THR A 1 80 ? -3.443 -14.006 -4.356 1.00 91.69 80 THR A N 1
ATOM 606 C CA . THR A 1 80 ? -4.001 -14.758 -5.491 1.00 91.69 80 THR A CA 1
ATOM 607 C C . THR A 1 80 ? -4.117 -13.921 -6.762 1.00 91.69 80 THR A C 1
ATOM 609 O O . THR A 1 80 ? -4.490 -14.454 -7.810 1.00 91.69 80 THR A O 1
ATOM 612 N N . ALA A 1 81 ? -3.775 -12.630 -6.701 1.00 88.19 81 ALA A N 1
ATOM 613 C CA . ALA A 1 81 ? -3.758 -11.769 -7.869 1.00 88.19 81 ALA A CA 1
ATOM 614 C C . ALA A 1 81 ? -2.722 -12.278 -8.895 1.00 88.19 81 ALA A C 1
ATOM 616 O O . ALA A 1 81 ? -1.591 -12.604 -8.517 1.00 88.19 81 ALA A O 1
ATOM 617 N N . PRO A 1 82 ? -3.073 -12.347 -10.193 1.00 85.25 82 PRO A N 1
ATOM 618 C CA . PRO A 1 82 ? -2.132 -12.748 -11.229 1.00 85.25 82 PRO A CA 1
ATOM 619 C C . PRO A 1 82 ? -0.901 -11.840 -11.247 1.00 85.25 82 PRO A C 1
ATOM 621 O O . PRO A 1 82 ? -1.020 -10.621 -11.375 1.00 85.25 82 PRO A O 1
ATOM 624 N N . ARG A 1 83 ? 0.290 -12.443 -11.180 1.00 76.31 83 ARG A N 1
ATOM 625 C CA . ARG A 1 83 ? 1.537 -11.724 -11.438 1.00 76.31 83 ARG A CA 1
ATOM 626 C C . ARG A 1 83 ? 1.735 -11.640 -12.947 1.00 76.31 83 ARG A C 1
ATOM 628 O O . ARG A 1 83 ? 1.902 -12.664 -13.605 1.00 76.31 83 ARG A O 1
ATOM 635 N N . VAL A 1 84 ? 1.691 -10.429 -13.495 1.00 68.00 84 VAL A N 1
ATOM 636 C CA . VAL A 1 84 ? 2.169 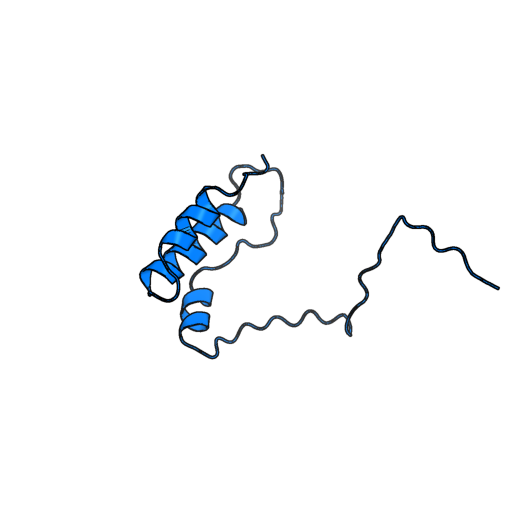-10.181 -14.860 1.00 68.00 84 VAL A CA 1
ATOM 637 C C . VAL A 1 84 ? 3.695 -10.211 -14.794 1.00 68.00 84 VAL A C 1
ATOM 639 O O . VAL A 1 84 ? 4.284 -9.374 -14.110 1.00 68.00 84 VAL A O 1
ATOM 642 N N . ILE A 1 85 ? 4.284 -11.238 -15.407 1.00 58.06 85 ILE A N 1
ATOM 643 C CA . ILE A 1 85 ? 5.731 -11.481 -15.501 1.00 58.06 85 ILE A CA 1
ATOM 644 C C . ILE A 1 85 ? 6.266 -10.854 -16.784 1.00 58.06 85 ILE A C 1
ATOM 646 O O . ILE A 1 85 ? 5.558 -10.974 -17.811 1.00 58.06 85 ILE A O 1
#

Organism: Talaromyces stipitatus (strain ATCC 10500 / CBS 375.48 / QM 6759 / NRRL 1006) (NCBI:txid441959)

Foldseek 3Di:
DDDDDDPPDDDPDDDPPDDDDDLDDPDPLSVQLSVQDAFDDDPDPPPPPGRDRLVSVLVSVVSCCVVVVDPPVVNVVSVPDDDDD

Nearest PDB structures (foldseek):
  3zg9-assembly1_B  TM=7.281E-01  e=3.306E+00  Listeria monocytogenes
  3vms-assembly1_A  TM=5.282E-01  e=5.498E+00  Staphylococcus aureus subsp. aureus Mu50
  3vmt-assembly2_B  TM=5.328E-01  e=6.243E+00  Staphylococcus aureus subsp. aureus Mu50
  3vmq-assembly1_A  TM=4.996E-01  e=6.653E+00  Staphylococcus aureus subsp. aureus Mu50

Solvent-accessible surface area (backbone atoms only — not comparable to full-atom values): 5926 Å² total; per-residue (Å²): 138,87,81,84,76,76,94,83,67,87,78,88,82,76,78,91,78,67,87,76,82,88,82,76,59,87,48,71,67,46,48,57,54,68,70,54,72,72,63,70,87,68,93,54,89,83,49,90,85,55,81,45,68,68,62,41,49,51,53,43,48,48,54,38,33,76,73,64,78,44,63,70,67,56,51,56,56,60,72,68,50,85,80,88,126

Secondary structure (DSSP, 8-state):
-PPPPPTT------SSS---------SHHHHHHTTSPPP---S-TT-TTS--HHHHHHHHHHHHHHTTSS-THHHHHHHTS----